Protein AF-A0A938UTN0-F1 (afdb_monomer)

pLDDT: mean 92.41, std 7.69, range [58.94, 98.56]

Solvent-accessible surface area (backbone atoms only — not comparable to full-atom values): 6472 Å² total; per-residue (Å²): 106,73,66,43,59,53,51,67,66,57,84,85,62,52,75,69,53,46,52,49,40,52,53,42,47,41,53,49,55,56,51,49,34,48,54,46,33,55,54,40,42,75,73,73,45,82,64,88,43,62,72,46,17,42,52,49,31,30,77,71,64,56,37,93,56,4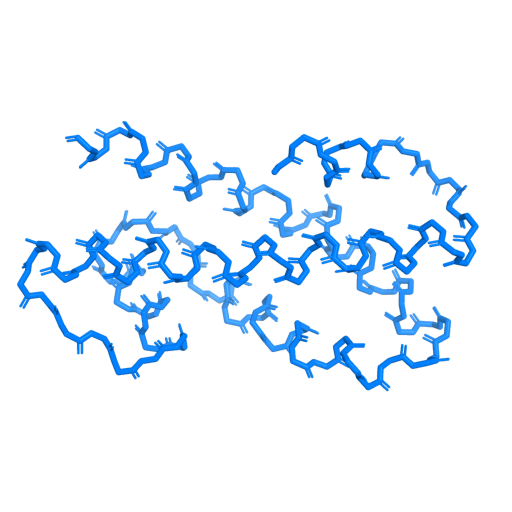9,64,64,52,54,48,51,54,49,51,45,70,45,52,86,73,58,88,47,68,69,60,52,51,53,50,50,51,43,40,66,74,53,46,49,63,52,56,51,47,40,55,52,44,52,68,75,71,110

Structure (mmCIF, N/CA/C/O backbone):
data_AF-A0A938UTN0-F1
#
_entry.id   AF-A0A938UTN0-F1
#
loop_
_atom_site.group_PDB
_atom_site.id
_atom_site.type_symbol
_atom_site.label_atom_id
_atom_site.label_alt_id
_atom_site.label_comp_id
_atom_site.label_asym_id
_atom_site.label_entity_id
_atom_site.label_seq_id
_atom_site.pdbx_PDB_ins_code
_atom_site.Cartn_x
_atom_site.Cartn_y
_atom_site.Cartn_z
_atom_site.occupancy
_atom_site.B_iso_or_equiv
_atom_site.auth_seq_id
_atom_site.auth_comp_id
_atom_site.auth_asym_id
_atom_site.auth_atom_id
_atom_site.pdbx_PDB_model_num
ATOM 1 N N . MET A 1 1 ? -3.412 7.122 -6.118 1.00 82.31 1 MET A N 1
ATOM 2 C CA . MET A 1 1 ? -4.045 6.083 -6.963 1.00 82.31 1 MET A CA 1
ATOM 3 C C . MET A 1 1 ? -4.013 6.443 -8.448 1.00 82.31 1 MET A C 1
ATOM 5 O O . MET A 1 1 ? -3.406 5.687 -9.184 1.00 82.31 1 MET A O 1
ATOM 9 N N . GLN A 1 2 ? -4.489 7.620 -8.885 1.00 84.56 2 GLN A N 1
ATOM 10 C CA . GLN A 1 2 ? -4.552 7.991 -10.319 1.00 84.56 2 GLN A CA 1
ATOM 11 C C . GLN A 1 2 ? -3.258 7.806 -11.144 1.00 84.56 2 GLN A C 1
ATOM 13 O O . GLN A 1 2 ? -3.325 7.386 -12.300 1.00 84.56 2 GLN A O 1
ATOM 18 N N . LEU A 1 3 ? -2.079 8.113 -10.587 1.00 84.88 3 LEU A N 1
ATOM 19 C CA . LEU A 1 3 ? -0.798 7.921 -11.285 1.00 84.88 3 LEU A CA 1
ATOM 20 C C . LEU A 1 3 ? -0.413 6.440 -11.411 1.00 84.88 3 LEU A C 1
ATOM 22 O O . LEU A 1 3 ? 0.032 6.023 -12.476 1.00 84.88 3 LEU A O 1
ATOM 26 N N . LEU A 1 4 ? -0.670 5.640 -10.369 1.00 84.75 4 LEU A N 1
ATOM 27 C CA . LEU A 1 4 ? -0.496 4.185 -10.405 1.00 84.75 4 LEU A CA 1
ATOM 28 C C . LEU A 1 4 ? -1.423 3.567 -11.462 1.00 84.75 4 LEU A C 1
ATOM 30 O O . LEU A 1 4 ? -0.957 2.819 -12.310 1.00 84.75 4 LEU A O 1
ATOM 34 N N . ASP A 1 5 ? -2.697 3.975 -11.485 1.00 85.75 5 ASP A N 1
ATOM 35 C CA . ASP A 1 5 ? -3.684 3.538 -12.487 1.00 85.75 5 ASP A CA 1
ATOM 36 C C . ASP A 1 5 ? -3.290 3.927 -13.918 1.00 85.75 5 ASP A C 1
ATOM 38 O O . ASP A 1 5 ? -3.620 3.260 -14.897 1.00 85.75 5 ASP A O 1
ATOM 42 N N . SER A 1 6 ? -2.613 5.061 -14.077 1.00 85.94 6 SER A N 1
ATOM 43 C CA . SER A 1 6 ? -2.151 5.517 -15.388 1.00 85.94 6 SER A CA 1
ATOM 44 C C . SER A 1 6 ? -0.939 4.717 -15.856 1.00 85.94 6 SER A C 1
ATOM 46 O O . SER A 1 6 ? -0.921 4.271 -17.003 1.00 85.94 6 SER A O 1
ATOM 48 N N . ALA A 1 7 ? 0.015 4.452 -14.964 1.00 83.25 7 ALA A N 1
ATOM 49 C CA . ALA A 1 7 ? 1.180 3.626 -15.257 1.00 83.25 7 ALA A CA 1
ATOM 50 C C . ALA A 1 7 ? 0.798 2.165 -15.577 1.00 83.25 7 ALA A C 1
ATOM 52 O O . ALA A 1 7 ? 1.333 1.583 -16.519 1.00 83.25 7 ALA A O 1
ATOM 53 N N . THR A 1 8 ? -0.194 1.590 -14.884 1.00 86.12 8 THR A N 1
ATOM 54 C CA . THR A 1 8 ? -0.667 0.211 -15.123 1.00 86.12 8 THR A CA 1
ATOM 55 C C . THR A 1 8 ? -1.501 0.028 -16.397 1.00 86.12 8 THR A C 1
ATOM 57 O O . THR A 1 8 ? -1.869 -1.101 -16.724 1.00 86.12 8 THR A O 1
ATOM 60 N N . ARG A 1 9 ? -1.788 1.089 -17.163 1.00 89.06 9 ARG A N 1
ATOM 61 C CA . ARG A 1 9 ? -2.498 0.985 -18.454 1.00 89.06 9 ARG A CA 1
ATOM 62 C C . ARG A 1 9 ? -1.574 0.862 -19.661 1.00 89.06 9 ARG A C 1
ATOM 64 O O . ARG A 1 9 ? -1.980 0.305 -20.676 1.00 89.06 9 ARG A O 1
ATOM 71 N N . LYS A 1 10 ? -0.336 1.348 -19.565 1.00 88.62 10 LYS A N 1
ATOM 72 C CA . LYS A 1 10 ? 0.664 1.204 -20.631 1.00 88.62 10 LYS A CA 1
ATOM 73 C C . LYS A 1 10 ? 1.265 -0.201 -20.570 1.00 88.62 10 LYS A C 1
ATOM 75 O O . LYS A 1 10 ? 1.622 -0.627 -19.479 1.00 88.62 10 LYS A O 1
ATOM 80 N N . GLN A 1 11 ? 1.328 -0.930 -21.686 1.00 80.38 11 GLN A N 1
ATOM 81 C CA . GLN A 1 11 ? 1.820 -2.319 -21.713 1.00 80.38 11 GLN A CA 1
ATOM 82 C C . GLN A 1 11 ? 3.351 -2.389 -21.770 1.00 80.38 11 GLN A C 1
ATOM 84 O O . GLN A 1 11 ? 3.952 -3.074 -20.951 1.00 80.38 11 GLN A O 1
ATOM 89 N N . ASP A 1 12 ? 3.972 -1.606 -22.654 1.00 88.00 12 ASP A N 1
ATOM 90 C CA . ASP A 1 12 ? 5.426 -1.603 -22.840 1.00 88.00 12 ASP A CA 1
ATOM 91 C C . ASP A 1 12 ? 6.060 -0.407 -22.124 1.00 88.00 12 ASP A C 1
ATOM 93 O O . ASP A 1 12 ? 6.208 0.677 -22.695 1.00 88.00 12 ASP A O 1
ATOM 97 N N . LEU A 1 13 ? 6.383 -0.580 -20.840 1.00 89.44 13 LEU A N 1
ATOM 98 C CA . LEU A 1 13 ? 7.088 0.440 -20.063 1.00 89.44 13 LEU A CA 1
ATOM 99 C C . LEU A 1 13 ? 8.579 0.451 -20.409 1.00 89.44 13 LEU A C 1
ATOM 101 O O . LEU A 1 13 ? 9.246 -0.585 -20.359 1.00 89.44 13 LEU A O 1
ATOM 105 N N . THR A 1 14 ? 9.113 1.645 -20.667 1.00 91.75 14 THR A N 1
ATOM 106 C CA . THR A 1 14 ? 10.562 1.881 -20.598 1.00 91.75 14 THR A CA 1
ATOM 107 C C . THR A 1 14 ? 11.080 1.613 -19.181 1.00 91.75 14 THR A C 1
ATOM 109 O O . THR A 1 14 ? 10.309 1.606 -18.220 1.00 91.75 14 THR A O 1
ATOM 112 N N . GLU A 1 15 ? 12.392 1.437 -19.021 1.00 87.19 15 GLU A N 1
ATOM 113 C CA . GLU A 1 15 ? 13.021 1.240 -17.705 1.00 87.19 15 GLU A CA 1
ATOM 114 C C . GLU A 1 15 ? 12.642 2.350 -16.707 1.00 87.19 15 GLU A C 1
ATOM 116 O O . GLU A 1 15 ? 12.219 2.068 -15.585 1.00 87.19 15 GLU A O 1
ATOM 121 N N . LEU A 1 16 ? 12.684 3.614 -17.144 1.00 88.94 16 LEU A N 1
ATOM 122 C CA . LEU A 1 16 ? 12.316 4.763 -16.313 1.00 88.94 16 LEU A CA 1
ATOM 123 C C . LEU A 1 16 ? 10.831 4.748 -15.917 1.00 88.94 16 LEU A C 1
ATOM 125 O O . LEU A 1 16 ? 10.481 5.061 -14.780 1.00 88.94 16 LEU A O 1
ATOM 129 N N . GLU A 1 17 ? 9.942 4.376 -16.836 1.00 91.69 17 GLU A N 1
ATOM 130 C CA . GLU A 1 17 ? 8.508 4.285 -16.543 1.00 91.69 17 GLU A CA 1
ATOM 131 C C . GLU A 1 17 ? 8.189 3.115 -15.609 1.00 91.69 17 GLU A C 1
ATOM 133 O O . GLU A 1 17 ? 7.320 3.239 -14.746 1.00 91.69 17 GLU A O 1
ATOM 138 N N . ARG A 1 18 ? 8.916 2.001 -15.738 1.00 91.25 18 ARG A N 1
ATOM 139 C CA . ARG A 1 18 ? 8.834 0.856 -14.825 1.00 91.25 18 ARG A CA 1
ATOM 140 C C . ARG A 1 18 ? 9.298 1.244 -13.424 1.00 91.25 18 ARG A C 1
ATOM 142 O O . ARG A 1 18 ? 8.601 0.944 -12.458 1.00 91.25 18 ARG A O 1
ATOM 149 N N . ALA A 1 19 ? 10.404 1.979 -13.306 1.00 88.69 19 ALA A N 1
ATOM 150 C CA . ALA A 1 19 ? 10.851 2.538 -12.032 1.00 88.69 19 ALA A CA 1
ATOM 151 C C . ALA A 1 19 ? 9.789 3.474 -11.423 1.00 88.69 19 ALA A C 1
ATOM 153 O O . ALA A 1 19 ? 9.467 3.365 -10.241 1.00 88.69 19 ALA A O 1
ATOM 154 N N . GLY A 1 20 ? 9.165 4.331 -12.240 1.00 91.56 20 GLY A N 1
ATOM 155 C CA . GLY A 1 20 ? 8.046 5.175 -11.813 1.00 91.56 20 GLY A CA 1
ATOM 156 C C . GLY A 1 20 ? 6.836 4.373 -11.315 1.00 91.56 20 GLY A C 1
ATOM 157 O O . GLY A 1 20 ? 6.268 4.700 -10.274 1.00 91.56 20 GLY A O 1
ATOM 158 N N . LEU A 1 21 ? 6.463 3.292 -12.012 1.00 92.81 21 LEU A N 1
ATOM 159 C CA . LEU A 1 21 ? 5.397 2.382 -11.582 1.00 92.81 21 LEU A CA 1
ATOM 160 C C . LEU A 1 21 ? 5.701 1.774 -10.206 1.00 92.81 21 LEU A C 1
ATOM 162 O O . LEU A 1 21 ? 4.833 1.788 -9.330 1.00 92.81 21 LEU A O 1
ATOM 166 N N . VAL A 1 22 ? 6.920 1.260 -10.016 1.00 91.69 22 VAL A N 1
ATOM 167 C CA . VAL A 1 22 ? 7.368 0.676 -8.743 1.00 91.69 22 VAL A CA 1
ATOM 168 C C . VAL A 1 22 ? 7.320 1.723 -7.630 1.00 91.69 22 VAL A C 1
ATOM 170 O O . VAL A 1 22 ? 6.728 1.462 -6.584 1.00 91.69 22 VAL A O 1
ATOM 173 N N . GLN A 1 23 ? 7.811 2.939 -7.880 1.00 91.81 23 GLN A N 1
ATOM 174 C CA . GLN A 1 23 ? 7.753 4.037 -6.913 1.00 91.81 23 GLN A CA 1
ATOM 175 C C . GLN A 1 23 ? 6.311 4.379 -6.504 1.00 91.81 23 GLN A C 1
ATOM 177 O O . GLN A 1 23 ? 6.017 4.587 -5.324 1.00 91.81 23 GLN A O 1
ATOM 182 N N . PHE A 1 24 ? 5.376 4.432 -7.459 1.00 94.50 24 PHE A N 1
ATOM 183 C CA . PHE A 1 24 ? 3.968 4.689 -7.148 1.00 94.50 24 PHE A CA 1
ATOM 184 C C . PHE A 1 24 ? 3.331 3.553 -6.350 1.00 94.50 24 PHE A C 1
ATOM 186 O O . PHE A 1 24 ? 2.505 3.823 -5.475 1.00 94.50 24 PHE A O 1
ATOM 193 N N . PHE A 1 25 ? 3.712 2.306 -6.622 1.00 95.12 25 PHE A N 1
ATOM 194 C CA . PHE A 1 25 ? 3.295 1.158 -5.826 1.00 95.12 25 PHE A CA 1
ATOM 195 C C . PHE A 1 25 ? 3.810 1.259 -4.386 1.00 95.12 25 PHE A C 1
ATOM 197 O O . PHE A 1 25 ? 3.018 1.099 -3.456 1.00 95.12 25 PHE A O 1
ATOM 204 N N . GLU A 1 26 ? 5.088 1.590 -4.185 1.00 94.81 26 GLU A N 1
ATOM 205 C CA . GLU A 1 26 ? 5.666 1.719 -2.844 1.00 94.81 26 GLU A CA 1
ATOM 206 C C . GLU A 1 26 ? 4.925 2.757 -2.000 1.00 94.81 26 GLU A C 1
ATOM 208 O O . GLU A 1 26 ? 4.521 2.475 -0.867 1.00 94.81 26 GLU A O 1
ATOM 213 N N . ILE A 1 27 ? 4.690 3.936 -2.584 1.00 95.19 27 ILE A N 1
ATOM 214 C CA . ILE A 1 27 ? 3.937 5.021 -1.949 1.00 95.19 27 ILE A CA 1
ATOM 215 C C . ILE A 1 27 ? 2.509 4.563 -1.633 1.00 95.19 27 ILE A C 1
ATOM 217 O O . ILE A 1 27 ? 2.000 4.832 -0.547 1.00 95.19 27 ILE A O 1
ATOM 221 N N . ALA A 1 28 ? 1.852 3.859 -2.557 1.00 97.00 28 ALA A N 1
ATOM 222 C CA . ALA A 1 28 ? 0.481 3.402 -2.361 1.00 97.00 28 ALA A CA 1
ATOM 223 C C . ALA A 1 28 ? 0.366 2.381 -1.216 1.00 97.00 28 ALA A C 1
ATOM 225 O O . ALA A 1 28 ? -0.534 2.510 -0.385 1.00 97.00 28 ALA A O 1
ATOM 226 N N . VAL A 1 29 ? 1.286 1.414 -1.117 1.00 97.38 29 VAL A N 1
ATOM 227 C CA . VAL A 1 29 ? 1.323 0.457 0.003 1.00 97.38 29 VAL A CA 1
ATOM 228 C C . VAL A 1 29 ? 1.616 1.175 1.318 1.00 97.38 29 VAL A C 1
ATOM 230 O O . VAL A 1 29 ? 0.947 0.905 2.314 1.00 97.38 29 VAL A O 1
ATOM 233 N N . GLU A 1 30 ? 2.576 2.106 1.326 1.00 97.38 30 GLU A N 1
ATOM 234 C CA . GLU A 1 30 ? 2.942 2.893 2.508 1.00 97.38 30 GLU A CA 1
ATOM 235 C C . GLU A 1 30 ? 1.764 3.705 3.061 1.00 97.38 30 GLU A C 1
ATOM 237 O O . GLU A 1 30 ? 1.492 3.673 4.259 1.00 97.38 30 GLU A O 1
ATOM 242 N N . LEU A 1 31 ? 1.033 4.398 2.189 1.00 97.38 31 LEU A N 1
ATOM 243 C CA . LEU A 1 31 ? -0.149 5.157 2.591 1.00 97.38 31 LEU A CA 1
ATOM 244 C C . LEU A 1 31 ? -1.299 4.247 3.028 1.00 97.38 31 LEU A C 1
ATOM 246 O O . LEU A 1 31 ? -2.013 4.584 3.966 1.00 97.38 31 LEU A O 1
ATOM 250 N N . SER A 1 32 ? -1.464 3.087 2.393 1.00 97.62 32 SER A N 1
ATOM 251 C CA . SER A 1 32 ? -2.567 2.176 2.707 1.00 97.62 32 SER A CA 1
ATOM 252 C C . SER A 1 32 ? -2.459 1.584 4.110 1.00 97.62 32 SER A C 1
ATOM 254 O O . SER A 1 32 ? -3.448 1.578 4.838 1.00 97.62 32 SER A O 1
ATOM 256 N N . TRP A 1 33 ? -1.275 1.115 4.530 1.00 98.06 33 TRP A N 1
ATOM 257 C CA . TRP A 1 33 ? -1.140 0.568 5.887 1.00 98.06 33 TRP A CA 1
ATOM 258 C C . TRP A 1 33 ? -1.219 1.663 6.958 1.00 98.06 33 TRP A C 1
ATOM 260 O O . TRP A 1 33 ? -1.698 1.381 8.052 1.00 98.06 33 TR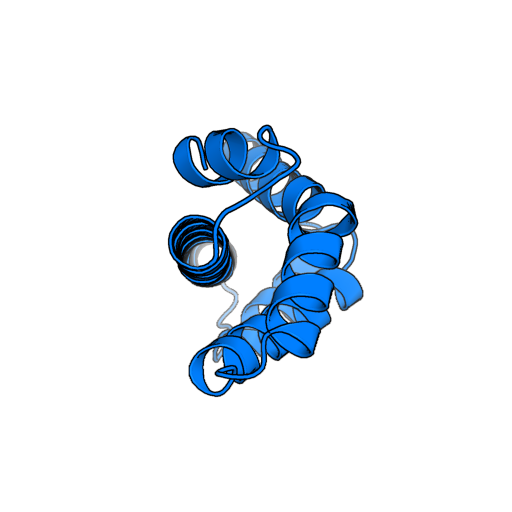P A O 1
ATOM 270 N N . LYS A 1 34 ? -0.793 2.898 6.649 1.00 98.38 34 LYS A N 1
ATOM 271 C CA . LYS A 1 34 ? -0.950 4.059 7.539 1.00 98.38 34 LYS A CA 1
ATOM 272 C C . LYS A 1 34 ? -2.414 4.443 7.713 1.00 98.38 34 LYS A C 1
ATOM 274 O O . LYS A 1 34 ? -2.873 4.530 8.839 1.00 98.38 34 LYS A O 1
ATOM 279 N N . ALA A 1 35 ? -3.166 4.548 6.621 1.00 97.81 35 ALA A N 1
ATOM 280 C CA . ALA A 1 35 ? -4.598 4.822 6.693 1.00 97.81 35 ALA 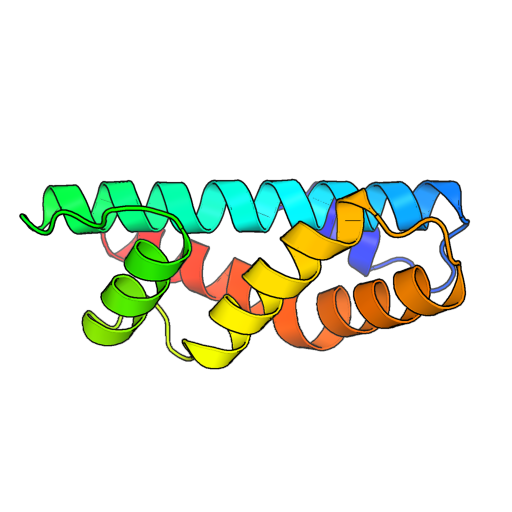A CA 1
ATOM 281 C C . ALA A 1 35 ? -5.358 3.704 7.429 1.00 97.81 35 ALA A C 1
ATOM 283 O O . ALA A 1 35 ? -6.228 3.974 8.251 1.00 97.81 35 ALA A O 1
ATOM 284 N N . ALA A 1 36 ? -4.990 2.438 7.190 1.00 98.00 36 ALA A N 1
ATOM 285 C CA . ALA A 1 36 ? -5.534 1.315 7.949 1.00 98.00 36 ALA A CA 1
ATOM 286 C C . AL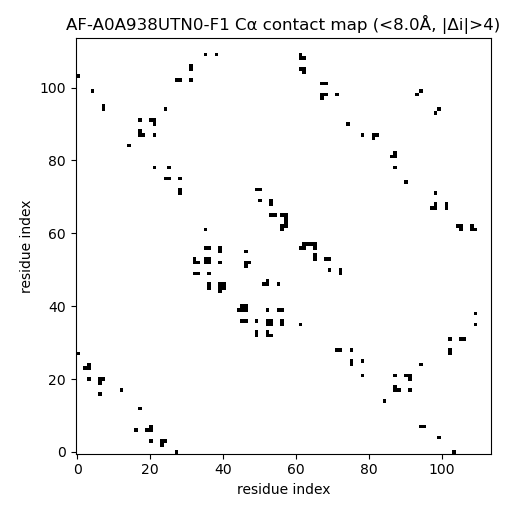A A 1 36 ? -5.198 1.421 9.441 1.00 98.00 36 ALA A C 1
ATOM 288 O O . ALA A 1 36 ? -6.054 1.154 10.278 1.00 98.00 36 ALA A O 1
ATOM 289 N N . LYS A 1 37 ? -3.967 1.818 9.779 1.00 98.44 37 LYS A N 1
ATOM 290 C CA . LYS A 1 37 ? -3.550 2.069 11.157 1.00 98.44 37 LYS A CA 1
ATOM 291 C C . LYS A 1 37 ? -4.390 3.169 11.805 1.00 98.44 37 LYS A C 1
ATOM 293 O O . LYS A 1 37 ? -4.936 2.913 12.870 1.00 98.44 37 LYS A O 1
ATOM 298 N N . ASP A 1 38 ? -4.538 4.320 11.158 1.00 97.94 38 ASP A N 1
ATOM 299 C CA . ASP A 1 38 ? -5.323 5.442 11.682 1.00 97.94 38 ASP A CA 1
ATOM 300 C C . ASP A 1 38 ? -6.780 5.016 11.943 1.00 97.94 38 ASP A C 1
ATOM 302 O O . ASP A 1 38 ? -7.340 5.286 13.006 1.00 97.94 38 ASP A O 1
ATOM 306 N N . TRP A 1 39 ? -7.374 4.259 11.013 1.00 97.69 39 TRP A N 1
ATOM 307 C CA . TRP A 1 39 ? -8.712 3.692 11.190 1.00 97.69 39 TRP A CA 1
ATOM 308 C C . TRP A 1 39 ? -8.778 2.699 12.361 1.00 97.69 39 TRP A C 1
ATOM 310 O O . TRP A 1 39 ? -9.689 2.774 13.179 1.00 97.69 39 TRP A O 1
ATOM 320 N N . LEU A 1 40 ? -7.811 1.784 12.489 1.00 97.94 40 LEU A N 1
ATOM 321 C CA . LEU A 1 40 ? -7.748 0.831 13.606 1.00 97.94 40 LEU A CA 1
ATOM 322 C C . LEU A 1 40 ? -7.592 1.548 14.957 1.00 97.94 40 LEU A C 1
ATOM 324 O O . LEU A 1 40 ? -8.220 1.147 15.938 1.00 97.94 40 LEU A O 1
ATOM 328 N N . GLU A 1 41 ? -6.784 2.608 15.009 1.00 97.94 41 GLU A N 1
ATOM 329 C CA . GLU A 1 41 ? -6.594 3.436 16.204 1.00 97.94 41 GLU A CA 1
ATOM 330 C C . GLU A 1 41 ? -7.879 4.155 16.615 1.00 97.94 41 GLU A C 1
ATOM 332 O O . GLU A 1 41 ? -8.213 4.166 17.802 1.00 97.94 41 GLU A O 1
ATOM 337 N N . ALA A 1 42 ? -8.662 4.650 15.651 1.00 96.75 42 ALA A N 1
ATOM 338 C CA . ALA A 1 42 ? -9.987 5.211 15.916 1.00 96.75 42 ALA A CA 1
ATOM 339 C C . ALA A 1 42 ? -10.962 4.182 16.526 1.00 96.75 42 ALA A C 1
ATOM 341 O O . ALA A 1 42 ? -11.835 4.552 17.309 1.00 96.75 42 ALA A O 1
ATOM 342 N N . GLN A 1 43 ? -10.772 2.889 16.238 1.00 95.69 43 GLN A N 1
ATOM 343 C CA . GLN A 1 43 ? -11.541 1.785 16.828 1.00 95.69 43 GLN A CA 1
ATOM 344 C C . GLN A 1 43 ? -10.985 1.295 18.179 1.00 95.69 43 GLN A C 1
ATOM 346 O O . GLN A 1 43 ? -11.448 0.286 18.713 1.00 95.69 43 GLN A O 1
ATOM 351 N N . GLY A 1 44 ? -9.982 1.977 18.742 1.00 97.38 44 GLY A N 1
ATOM 352 C CA . GLY A 1 44 ? -9.368 1.628 20.026 1.00 97.38 44 GLY A CA 1
ATOM 353 C C . GLY A 1 44 ? -8.318 0.514 19.954 1.00 97.38 44 GLY A C 1
ATOM 354 O O . GLY A 1 44 ? -7.870 0.031 20.995 1.00 97.38 44 GLY A O 1
ATOM 355 N N . LEU A 1 45 ? -7.904 0.100 18.753 1.00 97.94 45 LEU A N 1
ATOM 356 C CA . LEU A 1 45 ? -6.781 -0.822 18.556 1.00 97.94 45 LEU A CA 1
ATOM 357 C C . LEU A 1 45 ? -5.461 -0.041 18.500 1.00 97.94 45 LEU A C 1
ATOM 359 O O . LEU A 1 45 ? -5.459 1.168 18.317 1.00 97.94 45 LEU A O 1
ATOM 363 N N . GLN A 1 46 ? -4.321 -0.704 18.694 1.00 96.75 46 GLN A N 1
ATOM 364 C CA . GLN A 1 46 ? -3.008 -0.038 18.756 1.00 96.75 46 GLN A CA 1
ATOM 365 C C . GLN A 1 46 ? -1.951 -0.836 17.976 1.00 96.75 46 GLN A C 1
ATOM 367 O O . GLN A 1 46 ? -1.092 -1.485 18.580 1.00 96.75 46 GLN A O 1
ATOM 372 N N . PRO A 1 47 ? -2.016 -0.851 16.632 1.00 97.62 47 PRO A N 1
ATOM 373 C CA . PRO A 1 47 ? -1.065 -1.600 15.824 1.00 97.62 47 PRO A CA 1
ATOM 374 C C . PRO A 1 47 ? 0.351 -1.003 15.902 1.00 97.62 47 PRO A C 1
ATOM 376 O O . PRO A 1 47 ? 0.587 0.190 15.663 1.00 97.62 47 PRO A O 1
ATOM 379 N N . ALA A 1 48 ? 1.333 -1.864 16.168 1.00 96.12 48 ALA A N 1
ATOM 380 C CA . ALA A 1 48 ? 2.716 -1.453 16.427 1.00 96.12 48 ALA A CA 1
ATOM 381 C C . ALA A 1 48 ? 3.483 -0.996 15.169 1.00 96.12 48 ALA A C 1
ATOM 383 O O . ALA A 1 48 ? 4.502 -0.315 15.267 1.00 96.12 48 ALA A O 1
ATOM 384 N N . GLY A 1 49 ? 3.021 -1.362 13.970 1.00 96.44 49 GLY A N 1
ATOM 385 C CA . GLY A 1 49 ? 3.702 -1.035 12.716 1.00 96.44 49 GLY A CA 1
ATOM 386 C C . GLY A 1 49 ? 3.020 -1.625 11.478 1.00 96.44 49 GLY A C 1
ATOM 387 O O . GLY A 1 49 ? 1.920 -2.164 11.595 1.00 96.44 49 GLY A O 1
ATOM 388 N N . PRO A 1 50 ? 3.659 -1.586 10.293 1.00 97.94 50 PRO A N 1
ATOM 389 C CA . PRO A 1 50 ? 3.011 -1.907 9.015 1.00 97.94 50 PRO A CA 1
ATOM 390 C C . PRO A 1 50 ? 2.419 -3.317 8.960 1.00 97.94 50 PRO A C 1
ATOM 392 O O . PRO A 1 50 ? 1.250 -3.509 8.637 1.00 97.94 50 PRO A O 1
ATOM 395 N N . ARG A 1 51 ? 3.221 -4.320 9.337 1.00 98.12 51 ARG A N 1
ATOM 396 C CA . ARG A 1 51 ? 2.797 -5.726 9.346 1.00 98.12 51 ARG A CA 1
ATOM 397 C C . ARG A 1 51 ? 1.646 -5.963 10.321 1.00 98.12 51 ARG A C 1
ATOM 399 O O . ARG A 1 51 ? 0.745 -6.734 10.013 1.00 98.12 51 ARG A O 1
ATOM 406 N N . ASP A 1 52 ? 1.709 -5.339 11.490 1.00 98.31 52 ASP A N 1
ATOM 407 C CA . ASP A 1 52 ? 0.699 -5.498 12.533 1.00 98.31 52 ASP A CA 1
ATOM 408 C C . ASP A 1 52 ? -0.617 -4.813 12.141 1.00 98.31 52 ASP A C 1
ATOM 410 O O . ASP A 1 52 ? -1.681 -5.418 12.222 1.00 98.31 52 ASP A O 1
ATOM 414 N N . SER A 1 53 ? -0.519 -3.614 11.557 1.00 98.56 53 SER A N 1
ATOM 415 C CA . SER A 1 53 ? -1.653 -2.865 11.000 1.00 98.56 53 SER A CA 1
ATOM 416 C C . SER A 1 53 ? -2.397 -3.692 9.954 1.00 98.56 53 SER A C 1
ATOM 418 O O . SER A 1 53 ? -3.611 -3.821 10.023 1.00 98.56 53 SER A O 1
ATOM 420 N N . LEU A 1 54 ? -1.681 -4.335 9.026 1.00 98.44 54 LEU A N 1
ATOM 421 C CA . LEU A 1 54 ? -2.307 -5.175 7.998 1.00 98.44 54 LEU A CA 1
ATOM 422 C C . LEU A 1 54 ? -2.928 -6.457 8.576 1.00 98.44 54 LEU A C 1
ATOM 424 O O . LEU A 1 54 ? -4.005 -6.865 8.147 1.00 98.44 54 LEU A O 1
ATOM 428 N N . LYS A 1 55 ? -2.305 -7.083 9.584 1.00 98.38 55 LYS A N 1
ATOM 429 C CA . LYS A 1 55 ? -2.895 -8.247 10.270 1.00 98.38 55 LYS A CA 1
ATOM 430 C C . LYS A 1 55 ? -4.192 -7.885 10.993 1.00 98.38 55 LYS A C 1
ATOM 432 O O . LYS A 1 55 ? -5.173 -8.616 10.882 1.00 98.38 55 LYS A O 1
ATOM 437 N N . MET A 1 56 ? -4.204 -6.762 11.708 1.00 98.44 56 MET A N 1
ATOM 438 C CA . MET A 1 56 ? -5.394 -6.273 12.404 1.00 98.44 56 MET A CA 1
ATOM 439 C C . MET A 1 56 ? -6.468 -5.780 11.425 1.00 98.44 56 MET A C 1
ATOM 441 O O . MET A 1 56 ? -7.650 -6.037 11.640 1.00 98.44 56 MET A O 1
ATOM 445 N N . ALA A 1 57 ? -6.082 -5.151 10.312 1.00 98.12 57 ALA A N 1
ATOM 446 C CA . ALA A 1 57 ? -6.999 -4.773 9.236 1.00 98.12 57 ALA A CA 1
ATOM 447 C C . ALA A 1 57 ? -7.703 -6.002 8.639 1.00 98.12 57 ALA A C 1
ATOM 449 O O . ALA A 1 57 ? -8.902 -5.968 8.380 1.00 98.12 57 ALA A O 1
ATOM 450 N N . TYR A 1 58 ? -6.985 -7.114 8.470 1.00 98.38 58 TYR A N 1
ATOM 451 C CA . TYR A 1 58 ? -7.596 -8.373 8.048 1.00 98.38 58 TYR A CA 1
ATOM 452 C C . TYR A 1 58 ? -8.541 -8.932 9.120 1.00 98.38 58 TYR A C 1
ATOM 454 O O . TYR A 1 58 ? -9.689 -9.253 8.826 1.00 98.38 58 TYR A O 1
ATOM 462 N N . ALA A 1 59 ? -8.105 -8.981 10.382 1.00 97.88 59 ALA A N 1
ATOM 463 C CA . ALA A 1 59 ? -8.920 -9.497 11.486 1.00 97.88 59 ALA A CA 1
ATOM 464 C C . ALA A 1 59 ? -10.206 -8.684 11.744 1.00 97.88 59 ALA A C 1
ATOM 466 O O . ALA A 1 59 ? -11.205 -9.238 12.193 1.00 97.88 59 ALA A O 1
ATOM 467 N N . SER A 1 60 ? -10.189 -7.383 11.448 1.00 96.44 60 SER A N 1
ATOM 468 C CA . SER A 1 60 ? -11.344 -6.475 11.551 1.00 96.44 60 SER A CA 1
ATOM 469 C C . SER A 1 60 ? -12.226 -6.452 10.296 1.00 96.44 60 SER A C 1
ATOM 471 O O . SER A 1 60 ? -13.238 -5.749 10.262 1.00 96.44 60 SER A O 1
ATOM 473 N N . GLY A 1 61 ? -11.854 -7.204 9.255 1.00 96.25 61 GLY A N 1
ATOM 474 C CA . GLY A 1 61 ? -12.572 -7.244 7.984 1.00 96.25 61 GLY A CA 1
ATOM 475 C C . GLY A 1 61 ? -12.470 -5.954 7.166 1.00 96.25 61 GLY A C 1
ATOM 476 O O . GLY A 1 61 ? -13.323 -5.729 6.312 1.00 96.25 61 GLY A O 1
ATOM 477 N N . LEU A 1 62 ? -11.476 -5.094 7.428 1.00 97.00 62 LEU A N 1
ATOM 478 C CA . LEU A 1 62 ? -11.174 -3.924 6.594 1.00 97.00 62 LEU A CA 1
ATOM 479 C C . LEU A 1 62 ? -10.543 -4.339 5.254 1.00 97.00 62 LEU A C 1
ATOM 481 O O . LEU A 1 62 ? -10.743 -3.682 4.238 1.00 97.00 62 LEU A O 1
ATOM 485 N N . ILE A 1 63 ? -9.775 -5.431 5.246 1.00 97.44 63 ILE A N 1
ATOM 486 C CA . ILE A 1 63 ? -9.218 -6.029 4.027 1.00 97.44 63 ILE A CA 1
ATOM 487 C C . ILE A 1 63 ? -9.616 -7.500 3.929 1.00 97.44 63 ILE A C 1
ATOM 489 O O . ILE A 1 63 ? -9.666 -8.205 4.934 1.00 97.44 63 ILE A O 1
ATOM 493 N N . ALA A 1 64 ? -9.864 -7.971 2.706 1.00 94.81 64 ALA A N 1
ATOM 494 C CA . ALA A 1 64 ? -10.348 -9.330 2.463 1.00 94.81 64 ALA A CA 1
ATOM 495 C C . ALA A 1 64 ? -9.237 -10.392 2.432 1.00 94.81 64 ALA A C 1
ATOM 497 O O . ALA A 1 64 ? -9.477 -11.532 2.813 1.00 94.81 64 ALA A O 1
ATOM 498 N N . ASP A 1 65 ? -8.028 -10.036 1.987 1.00 95.50 65 ASP A N 1
ATOM 499 C CA . ASP A 1 65 ? -6.911 -10.978 1.863 1.00 95.50 65 ASP A CA 1
ATOM 500 C C . ASP A 1 65 ? -5.640 -10.417 2.511 1.00 95.50 65 ASP A C 1
ATOM 502 O O . ASP A 1 65 ? -4.898 -9.626 1.923 1.00 95.50 65 ASP A O 1
ATOM 506 N N . GLY A 1 66 ? -5.374 -10.845 3.746 1.00 96.75 66 GLY A N 1
ATOM 507 C CA . GLY A 1 66 ? -4.162 -10.464 4.466 1.00 96.75 66 GLY A CA 1
ATOM 508 C C . GLY A 1 66 ? -2.866 -10.988 3.831 1.00 96.75 66 GLY A C 1
ATOM 509 O O . GLY A 1 66 ? -1.828 -10.345 3.984 1.00 96.75 66 GLY A O 1
ATOM 510 N N . HIS A 1 67 ? -2.890 -12.109 3.100 1.00 97.50 67 HIS A N 1
ATOM 511 C CA . HIS A 1 67 ? -1.684 -12.670 2.478 1.00 97.50 67 HIS A CA 1
ATOM 512 C C . HIS A 1 67 ? -1.202 -11.792 1.328 1.00 97.50 67 HIS A C 1
ATOM 514 O O . HIS A 1 67 ? -0.011 -11.486 1.264 1.00 97.50 67 HIS A O 1
ATOM 520 N N . VAL A 1 68 ? -2.123 -11.321 0.480 1.00 97.94 68 VAL A N 1
ATOM 521 C CA . VAL A 1 68 ? -1.805 -10.369 -0.598 1.00 97.94 68 VAL A CA 1
ATOM 522 C C . VAL A 1 68 ? -1.127 -9.122 -0.035 1.00 97.94 68 VAL A C 1
ATOM 524 O O . VAL A 1 68 ? -0.108 -8.678 -0.559 1.00 97.94 68 VAL A O 1
ATOM 527 N N . TRP A 1 69 ? -1.640 -8.589 1.074 1.00 98.31 69 TRP A N 1
ATOM 528 C CA . TRP A 1 69 ? -1.079 -7.404 1.719 1.00 98.31 69 TRP A CA 1
ATOM 529 C C . TRP A 1 69 ? 0.280 -7.645 2.377 1.00 98.31 69 TRP A C 1
ATOM 531 O O . TRP A 1 69 ? 1.172 -6.802 2.275 1.00 98.31 69 TRP A O 1
ATOM 541 N N . LEU A 1 70 ? 0.476 -8.795 3.026 1.00 98.00 70 LEU A N 1
ATOM 542 C CA . LEU A 1 70 ? 1.780 -9.162 3.582 1.00 98.00 70 LEU A CA 1
ATOM 543 C C . LEU A 1 70 ? 2.828 -9.377 2.483 1.00 98.00 70 LEU A C 1
ATOM 545 O O . LEU A 1 70 ? 3.983 -8.992 2.678 1.00 98.00 70 LEU A O 1
A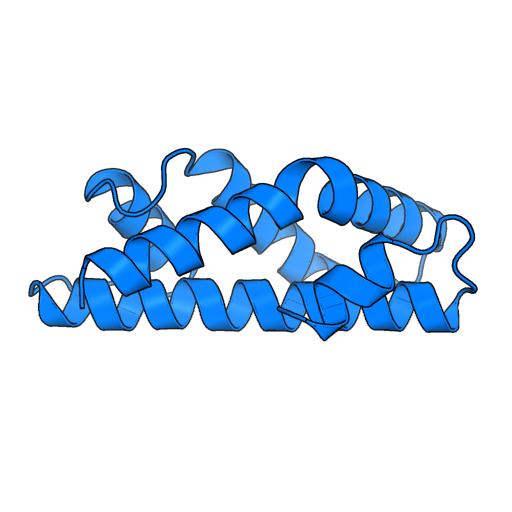TOM 549 N N . GLN A 1 71 ? 2.427 -9.928 1.335 1.00 97.81 71 GLN A N 1
ATOM 550 C CA . GLN A 1 71 ? 3.301 -10.066 0.174 1.00 97.81 71 GLN A CA 1
ATOM 551 C C . GLN A 1 71 ? 3.611 -8.703 -0.460 1.00 97.81 71 GLN A C 1
ATOM 553 O O . GLN A 1 71 ? 4.775 -8.412 -0.711 1.00 97.81 71 GLN A O 1
ATOM 558 N N . ALA A 1 72 ? 2.617 -7.826 -0.633 1.00 97.38 72 ALA A N 1
ATOM 559 C CA . ALA A 1 72 ? 2.834 -6.466 -1.130 1.00 97.38 72 ALA A CA 1
ATOM 560 C C . ALA A 1 72 ? 3.785 -5.669 -0.218 1.00 97.38 72 ALA A C 1
ATOM 562 O O . ALA A 1 72 ? 4.669 -4.960 -0.698 1.00 97.38 72 ALA A O 1
ATOM 563 N N . LEU A 1 73 ? 3.655 -5.825 1.105 1.00 97.25 73 LEU A N 1
ATOM 564 C CA . LEU A 1 73 ? 4.565 -5.219 2.077 1.00 97.25 73 LEU A CA 1
ATOM 565 C C . LEU A 1 73 ? 5.996 -5.758 1.943 1.00 97.25 73 LEU A C 1
ATOM 567 O O . LEU A 1 73 ? 6.955 -4.995 2.062 1.00 97.25 73 LEU A O 1
ATOM 571 N N . HIS A 1 74 ? 6.146 -7.066 1.722 1.00 95.62 74 HIS A N 1
ATOM 572 C CA . HIS A 1 74 ? 7.448 -7.685 1.485 1.00 95.62 74 HIS A CA 1
ATOM 573 C C . HIS A 1 74 ? 8.082 -7.167 0.190 1.00 95.62 74 HIS A C 1
ATOM 575 O O . HIS A 1 74 ? 9.209 -6.682 0.224 1.00 95.62 74 HIS A O 1
ATOM 581 N N . ASP A 1 75 ? 7.337 -7.187 -0.913 1.00 94.94 75 ASP A N 1
ATOM 582 C CA . ASP A 1 75 ? 7.790 -6.722 -2.224 1.00 94.94 75 ASP A CA 1
ATOM 583 C C . ASP A 1 75 ? 8.204 -5.249 -2.201 1.00 94.94 75 ASP A C 1
ATOM 585 O O . ASP A 1 75 ? 9.253 -4.899 -2.733 1.00 94.94 75 ASP A O 1
ATOM 589 N N . ARG A 1 76 ? 7.439 -4.394 -1.512 1.00 93.25 76 ARG A N 1
ATOM 590 C CA . ARG A 1 76 ? 7.810 -2.993 -1.274 1.00 93.25 76 ARG A CA 1
ATOM 591 C C . ARG A 1 76 ? 9.157 -2.869 -0.560 1.00 93.25 76 ARG A C 1
ATOM 593 O O . ARG A 1 76 ? 9.971 -2.041 -0.937 1.00 93.25 76 ARG A O 1
ATOM 600 N N . ASN A 1 77 ? 9.407 -3.671 0.477 1.00 90.25 77 ASN A N 1
ATOM 601 C CA . ASN A 1 77 ? 10.690 -3.621 1.190 1.00 90.25 77 ASN A CA 1
ATOM 602 C C . ASN A 1 77 ? 11.863 -4.093 0.320 1.00 90.25 77 ASN A C 1
ATOM 604 O O . ASN A 1 77 ? 13.006 -3.760 0.616 1.00 90.25 77 ASN A O 1
ATOM 608 N N . MET A 1 78 ? 11.597 -4.897 -0.711 1.00 88.56 78 MET A N 1
ATOM 609 C CA . MET A 1 78 ? 12.621 -5.396 -1.630 1.00 88.56 78 MET A CA 1
ATOM 610 C C . MET A 1 78 ? 12.829 -4.494 -2.842 1.00 88.56 78 MET A C 1
ATOM 612 O O . MET A 1 78 ? 13.935 -4.457 -3.381 1.00 88.56 78 MET A O 1
ATOM 616 N N . ALA A 1 79 ? 11.821 -3.713 -3.222 1.00 85.00 79 ALA A N 1
ATOM 617 C CA . ALA A 1 79 ? 11.890 -2.771 -4.331 1.00 85.00 79 ALA A CA 1
ATOM 618 C C . ALA A 1 79 ? 13.041 -1.752 -4.178 1.00 85.00 79 ALA A C 1
ATOM 620 O O . ALA A 1 79 ? 13.763 -1.515 -5.144 1.00 85.00 79 ALA A O 1
ATOM 621 N N . THR A 1 80 ? 13.357 -1.306 -2.955 1.00 72.00 80 THR A N 1
ATOM 622 C CA . THR A 1 80 ? 14.511 -0.423 -2.666 1.00 72.00 80 THR A CA 1
ATOM 623 C C . THR A 1 80 ? 15.882 -1.044 -2.958 1.00 72.00 80 THR A C 1
ATOM 625 O O . THR A 1 80 ? 16.886 -0.336 -3.023 1.00 72.00 80 THR A O 1
ATOM 628 N N . HIS A 1 81 ? 15.947 -2.367 -3.104 1.00 71.25 81 HIS A N 1
ATOM 629 C CA . HIS A 1 81 ? 17.164 -3.122 -3.411 1.00 71.25 81 HIS A CA 1
ATOM 630 C C . HIS A 1 81 ? 17.168 -3.676 -4.842 1.00 71.25 81 HIS A C 1
ATOM 632 O O . HIS A 1 81 ? 18.105 -4.374 -5.232 1.00 71.25 81 HIS A O 1
ATOM 638 N N . THR A 1 82 ? 16.131 -3.380 -5.627 1.00 62.44 82 THR A N 1
ATOM 639 C CA . THR A 1 82 ? 15.908 -4.001 -6.929 1.00 62.44 82 THR A CA 1
ATOM 640 C C . THR A 1 82 ? 16.485 -3.134 -8.050 1.00 62.44 82 THR A C 1
ATOM 642 O O . THR A 1 82 ? 15.793 -2.294 -8.612 1.00 62.44 82 THR A O 1
ATOM 645 N N . TYR A 1 83 ? 17.758 -3.359 -8.387 1.00 58.94 83 TYR A N 1
ATOM 646 C CA . TYR A 1 83 ? 18.397 -2.831 -9.609 1.00 58.94 83 TYR A CA 1
ATOM 647 C C . TYR A 1 83 ? 18.464 -3.872 -10.745 1.00 58.94 83 TYR A C 1
ATOM 649 O O . TYR A 1 83 ? 19.089 -3.633 -11.772 1.00 58.94 83 TYR A O 1
ATOM 657 N N . ASP A 1 84 ? 17.841 -5.039 -10.561 1.00 74.12 84 ASP A N 1
ATOM 658 C CA . ASP A 1 84 ? 17.736 -6.091 -11.576 1.00 74.12 84 ASP A CA 1
ATOM 659 C C . ASP A 1 84 ? 16.418 -5.957 -12.362 1.00 74.12 84 ASP A C 1
ATOM 661 O O . ASP A 1 84 ? 15.324 -5.972 -11.787 1.00 74.12 84 ASP A O 1
ATOM 665 N N . GLU A 1 85 ? 16.535 -5.858 -13.687 1.00 75.50 85 GLU A N 1
ATOM 666 C CA . GLU A 1 85 ? 15.426 -5.731 -14.637 1.00 75.50 85 GLU A CA 1
ATOM 667 C C . GLU A 1 85 ? 14.421 -6.892 -14.533 1.00 75.50 85 GLU A C 1
ATOM 669 O O . GLU A 1 85 ? 13.207 -6.672 -14.604 1.00 75.50 85 GLU A O 1
ATOM 674 N N . ALA A 1 86 ? 14.895 -8.122 -14.290 1.00 83.12 86 ALA A N 1
ATOM 675 C CA . ALA A 1 86 ? 14.029 -9.293 -14.175 1.00 83.12 86 ALA A CA 1
ATOM 676 C C . ALA A 1 86 ? 13.124 -9.200 -12.938 1.00 83.12 86 ALA A C 1
ATOM 678 O O . ALA A 1 86 ? 11.917 -9.456 -13.014 1.00 83.12 86 ALA A O 1
ATOM 679 N N . SER A 1 87 ? 13.681 -8.776 -11.806 1.00 84.75 87 SER A N 1
ATOM 680 C CA . SER A 1 87 ? 12.932 -8.541 -10.571 1.00 84.75 87 SER A CA 1
ATOM 681 C C . SER A 1 87 ? 11.931 -7.388 -10.712 1.00 84.75 87 SER A C 1
ATOM 683 O O . SER A 1 87 ? 10.781 -7.520 -10.281 1.00 84.75 87 SER A O 1
ATOM 685 N N . ALA A 1 88 ? 12.309 -6.294 -11.382 1.00 84.75 88 ALA A N 1
ATOM 686 C CA . ALA A 1 88 ? 11.403 -5.178 -11.653 1.00 84.75 88 ALA A CA 1
ATOM 687 C C . ALA A 1 88 ? 10.226 -5.592 -12.557 1.00 84.75 88 ALA A C 1
ATOM 689 O O . ALA A 1 88 ? 9.090 -5.174 -12.330 1.00 84.75 88 ALA A O 1
ATOM 690 N N . ALA A 1 89 ? 10.464 -6.452 -13.552 1.00 88.00 89 ALA A N 1
ATOM 691 C CA . ALA A 1 89 ? 9.412 -6.999 -14.408 1.00 88.00 89 ALA A CA 1
ATOM 692 C C . ALA A 1 89 ? 8.438 -7.921 -13.673 1.00 88.00 89 ALA A C 1
ATOM 694 O O . ALA A 1 89 ? 7.224 -7.826 -13.867 1.00 88.00 89 ALA A O 1
ATOM 695 N N . GLN A 1 90 ? 8.944 -8.773 -12.783 1.00 91.19 90 GLN A N 1
ATOM 696 C CA . GLN A 1 90 ? 8.082 -9.603 -11.945 1.00 91.19 90 GLN A CA 1
ATOM 697 C C . GLN A 1 90 ? 7.237 -8.761 -10.985 1.00 91.19 90 GLN A C 1
ATOM 699 O O . GLN A 1 90 ? 6.048 -9.035 -10.811 1.00 91.19 90 GLN A O 1
ATOM 704 N N . LEU A 1 91 ? 7.829 -7.729 -10.378 1.00 92.94 91 LEU A N 1
ATOM 705 C CA . LEU A 1 91 ? 7.100 -6.821 -9.500 1.00 92.94 91 LEU A CA 1
ATOM 706 C C . LEU A 1 91 ? 6.021 -6.054 -10.270 1.00 92.94 91 LEU A C 1
ATOM 708 O O . LEU A 1 91 ? 4.877 -6.015 -9.826 1.00 92.94 91 LEU A O 1
ATOM 712 N N . GLU A 1 92 ? 6.340 -5.519 -11.448 1.00 93.19 92 GLU A N 1
ATOM 713 C CA . GLU A 1 92 ? 5.355 -4.897 -12.336 1.00 93.19 92 GLU A CA 1
ATOM 714 C C . GLU A 1 92 ? 4.167 -5.830 -12.618 1.00 93.19 92 GLU A C 1
ATOM 716 O O . GLU A 1 92 ? 3.011 -5.413 -12.500 1.00 93.19 92 GLU A O 1
ATOM 721 N N . MET A 1 93 ? 4.432 -7.095 -12.959 1.00 93.75 93 MET A N 1
ATOM 722 C CA . MET A 1 93 ? 3.375 -8.072 -13.218 1.00 93.75 93 MET A CA 1
ATOM 723 C C . MET A 1 93 ? 2.469 -8.243 -11.992 1.00 93.75 93 MET A C 1
ATOM 725 O O . MET A 1 93 ? 1.244 -8.197 -12.129 1.00 93.75 93 MET A O 1
ATOM 729 N N . ARG A 1 94 ? 3.041 -8.384 -10.789 1.00 96.19 94 ARG A N 1
ATOM 730 C CA . ARG A 1 94 ? 2.272 -8.509 -9.537 1.00 96.19 94 ARG A CA 1
ATOM 731 C C . ARG A 1 94 ? 1.494 -7.241 -9.194 1.00 96.19 94 ARG A C 1
ATOM 733 O O . ARG A 1 94 ? 0.346 -7.335 -8.758 1.00 96.19 94 ARG A O 1
ATOM 740 N N . ILE A 1 95 ? 2.064 -6.063 -9.458 1.00 95.56 95 ILE A N 1
ATOM 741 C CA . ILE A 1 95 ? 1.370 -4.779 -9.300 1.00 95.56 95 ILE A CA 1
ATOM 742 C C . ILE A 1 95 ? 0.098 -4.775 -10.148 1.00 95.56 95 ILE A C 1
ATOM 744 O O . ILE A 1 95 ? -0.979 -4.496 -9.626 1.00 95.56 95 ILE A O 1
ATOM 748 N N . ARG A 1 96 ? 0.206 -5.132 -11.432 1.00 95.12 96 ARG A N 1
ATOM 749 C CA . ARG A 1 96 ? -0.919 -5.107 -12.380 1.00 95.12 96 ARG A CA 1
ATOM 750 C C . ARG A 1 96 ? -1.987 -6.157 -12.087 1.00 95.12 96 ARG A C 1
ATOM 752 O O . ARG A 1 96 ? -3.165 -5.878 -12.275 1.00 95.12 96 ARG A O 1
ATOM 759 N N . THR A 1 97 ? -1.579 -7.354 -11.677 1.00 94.94 97 THR A N 1
ATOM 760 C CA . THR A 1 97 ? -2.477 -8.519 -11.589 1.00 94.94 97 THR A CA 1
ATOM 761 C C . THR A 1 97 ? -3.082 -8.731 -10.206 1.00 94.94 97 THR A C 1
ATOM 763 O O . THR A 1 97 ? -4.193 -9.247 -10.119 1.00 94.94 97 THR A O 1
ATOM 766 N N . THR A 1 98 ? -2.391 -8.310 -9.142 1.00 95.81 98 THR A N 1
ATOM 767 C CA . THR A 1 98 ? -2.777 -8.643 -7.763 1.00 95.81 98 THR A CA 1
ATOM 768 C C . THR A 1 98 ? -2.873 -7.412 -6.868 1.00 95.81 98 THR A C 1
ATOM 770 O O . THR A 1 98 ? -3.856 -7.240 -6.147 1.00 95.81 98 THR A O 1
ATOM 773 N N . TYR A 1 99 ? -1.863 -6.537 -6.873 1.00 97.00 99 TYR A N 1
ATOM 774 C CA . TYR A 1 99 ? -1.807 -5.461 -5.877 1.00 97.00 99 TYR A CA 1
ATOM 775 C C . TYR A 1 99 ? -2.717 -4.287 -6.212 1.00 97.00 99 TYR A C 1
ATOM 777 O O . TYR A 1 99 ? -3.258 -3.673 -5.296 1.00 97.00 99 TYR A O 1
ATOM 785 N N . LEU A 1 100 ? -2.935 -3.991 -7.495 1.00 95.88 100 LEU A N 1
ATOM 786 C CA . LEU A 1 100 ? -3.798 -2.883 -7.895 1.00 95.88 100 LEU A CA 1
ATOM 787 C C . LEU A 1 100 ? -5.232 -3.061 -7.377 1.00 95.88 100 LEU A C 1
ATOM 789 O O . LEU A 1 100 ? -5.781 -2.142 -6.774 1.00 95.88 100 LEU A O 1
ATOM 793 N N . SER A 1 101 ? -5.805 -4.260 -7.523 1.00 96.25 101 SER A N 1
ATOM 794 C CA . SER A 1 101 ? -7.145 -4.562 -7.010 1.00 96.25 101 SER A CA 1
ATOM 795 C C . SER A 1 101 ? -7.218 -4.477 -5.486 1.00 96.25 101 SER A C 1
ATOM 797 O O . SER A 1 101 ? -8.189 -3.948 -4.953 1.00 96.25 101 SER A O 1
ATOM 799 N N . ALA A 1 102 ? -6.187 -4.944 -4.773 1.00 97.44 102 ALA A N 1
ATOM 800 C CA . ALA A 1 102 ? -6.130 -4.844 -3.315 1.00 97.44 102 ALA A CA 1
ATOM 801 C C . ALA A 1 102 ? -6.054 -3.380 -2.840 1.00 97.44 102 ALA A C 1
ATOM 803 O O . ALA A 1 102 ? -6.750 -3.000 -1.896 1.00 97.44 102 ALA A O 1
ATOM 804 N N . LEU A 1 103 ? -5.259 -2.550 -3.525 1.00 97.50 103 LEU A N 1
ATOM 805 C CA . LEU A 1 103 ? -5.132 -1.114 -3.262 1.00 97.50 103 LEU A CA 1
ATOM 806 C C . LEU A 1 103 ? -6.449 -0.367 -3.509 1.00 97.50 103 LEU A C 1
ATOM 808 O O . LEU A 1 103 ? -6.838 0.474 -2.702 1.00 97.50 103 LEU A O 1
ATOM 812 N N . HIS A 1 104 ? -7.174 -0.682 -4.586 1.00 96.62 104 HIS A N 1
ATOM 813 C CA . HIS A 1 104 ? -8.506 -0.107 -4.805 1.00 96.62 104 HIS A CA 1
ATOM 814 C C . HIS A 1 104 ? -9.504 -0.551 -3.735 1.00 96.62 104 HIS A C 1
ATOM 816 O O . HIS A 1 104 ? -10.270 0.280 -3.247 1.00 96.62 104 HIS A O 1
ATOM 822 N N . ALA A 1 105 ? -9.480 -1.830 -3.349 1.00 97.06 105 ALA A N 1
ATOM 823 C CA . ALA A 1 105 ? -10.411 -2.386 -2.374 1.00 97.06 105 ALA A CA 1
ATOM 824 C C . ALA A 1 105 ? -10.285 -1.715 -0.999 1.00 97.06 105 ALA A C 1
ATOM 826 O O . ALA A 1 105 ? -11.292 -1.276 -0.453 1.00 97.06 105 ALA A O 1
ATOM 827 N N . ILE A 1 106 ? -9.067 -1.552 -0.465 1.00 97.12 106 ILE A N 1
ATOM 828 C CA . ILE A 1 106 ? -8.891 -0.906 0.848 1.00 97.12 106 ILE A CA 1
ATOM 829 C C . ILE A 1 106 ? -9.331 0.564 0.832 1.00 97.12 106 ILE A C 1
ATOM 831 O O . ILE A 1 106 ? -9.918 1.043 1.796 1.00 97.12 106 ILE A O 1
ATOM 835 N N . VAL A 1 107 ? -9.094 1.281 -0.273 1.00 96.00 107 VAL A N 1
ATOM 836 C CA . VAL A 1 107 ? -9.537 2.675 -0.421 1.00 96.00 107 VAL A CA 1
ATOM 837 C C . VAL A 1 107 ? -11.061 2.756 -0.450 1.00 96.00 107 VAL A C 1
ATOM 839 O O . VAL A 1 107 ? -11.629 3.687 0.116 1.00 96.00 107 VAL A O 1
ATOM 842 N N . ALA A 1 108 ? -11.728 1.810 -1.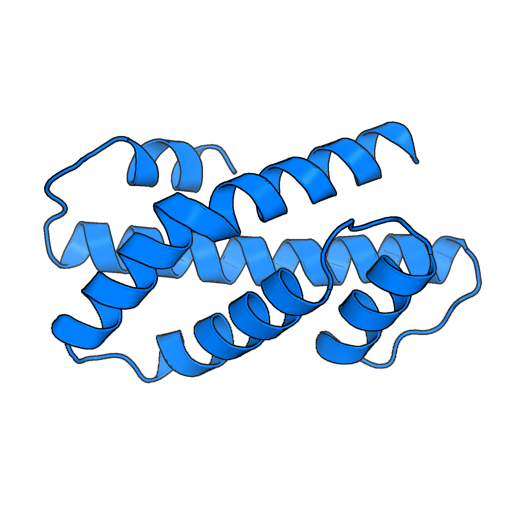113 1.00 96.25 108 ALA A N 1
ATOM 843 C CA . ALA A 1 108 ? -13.183 1.741 -1.125 1.00 96.25 108 ALA A CA 1
ATOM 844 C C . ALA A 1 108 ? -13.740 1.4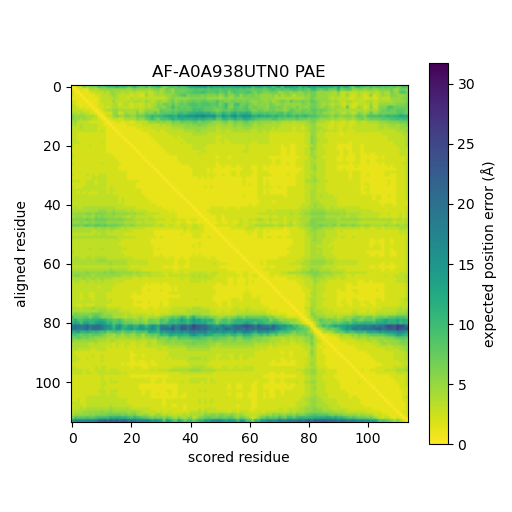36 0.274 1.00 96.25 108 ALA A C 1
ATOM 846 O O . ALA A 1 108 ? -14.637 2.139 0.727 1.00 96.25 108 ALA A O 1
ATOM 847 N N . GLU A 1 109 ? -13.168 0.454 0.975 1.00 96.88 109 GLU A N 1
ATOM 848 C CA . GLU A 1 109 ? -13.586 0.078 2.331 1.00 96.88 109 GLU A CA 1
ATOM 849 C C . GLU A 1 109 ? -13.409 1.220 3.336 1.00 96.88 109 GLU A C 1
ATOM 851 O O . GLU A 1 109 ? -14.326 1.503 4.102 1.00 96.88 109 GLU A O 1
ATOM 856 N N . LEU A 1 110 ? -12.270 1.919 3.311 1.00 95.12 110 LEU A N 1
ATOM 857 C CA . LEU A 1 110 ? -12.025 3.056 4.202 1.00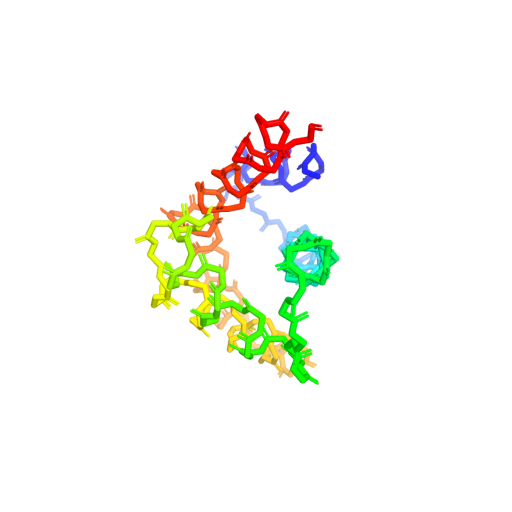 95.12 110 LEU A CA 1
ATOM 858 C C . LEU A 1 110 ? -13.030 4.193 3.972 1.00 95.12 110 LEU A C 1
ATOM 860 O O . LEU A 1 110 ? -13.570 4.712 4.938 1.00 95.12 110 LEU A O 1
ATOM 864 N N . LYS A 1 111 ? -13.362 4.513 2.714 1.00 93.00 111 LYS A N 1
ATOM 865 C CA . LYS A 1 111 ? -14.365 5.546 2.382 1.00 93.00 111 LYS A CA 1
ATOM 866 C C . LYS A 1 111 ? -15.782 5.206 2.835 1.00 93.00 111 LYS A C 1
ATOM 868 O O . LYS A 1 111 ? -16.595 6.103 3.010 1.00 93.00 111 LYS A O 1
ATOM 873 N N . VAL A 1 112 ? -16.110 3.919 2.931 1.00 93.12 112 VAL A N 1
ATOM 874 C CA . VAL A 1 112 ? -17.426 3.457 3.403 1.00 93.12 112 VAL A CA 1
ATOM 875 C C . VAL A 1 112 ? -17.515 3.508 4.931 1.00 93.12 112 VAL A C 1
ATOM 877 O O . VAL A 1 112 ? -18.615 3.539 5.476 1.00 93.12 112 VAL A O 1
ATOM 880 N N . ARG A 1 113 ? -16.368 3.484 5.618 1.00 86.62 113 ARG A N 1
ATOM 881 C CA . ARG A 1 113 ? -16.256 3.358 7.078 1.00 86.62 113 ARG A CA 1
ATOM 882 C C . ARG A 1 113 ? -15.796 4.644 7.780 1.00 86.62 113 ARG A C 1
ATOM 884 O O . ARG A 1 113 ? -15.582 4.586 8.991 1.00 86.62 113 ARG A O 1
ATOM 891 N N . GLU A 1 114 ? -15.623 5.740 7.037 1.00 67.25 114 GLU A N 1
ATOM 892 C CA . GLU A 1 114 ? -15.582 7.126 7.547 1.00 67.25 114 GLU A CA 1
ATOM 893 C C . GLU A 1 114 ? -16.987 7.603 7.938 1.00 67.25 114 GLU A C 1
ATOM 895 O O . GLU A 1 114 ? -17.096 8.281 8.985 1.00 67.25 114 GLU A O 1
#

Secondary structure (DSSP, 8-state):
-HHHHHHTT-SS--HHHHHHHHHHHHHHHHHHHHHHHHHHHHTT----SHHHHHHHHHHTTSSS-HHHHHHHHHHHHHHTT---HHHHHHHHHHIIIIIHHHHHHHHHHHHH--

Nearest PDB structures (foldseek):
  8xeh-assembly1_D  TM=9.498E-01  e=6.014E-07  Legionella pneumophila
  8xdj-assembly1_C  TM=9.612E-01  e=1.692E-06  Legionella pneumophila
  1wwp-assembly1_B  TM=9.340E-01  e=2.573E-05  Thermus thermophilus HB8
  2ywa-assembly2_C  TM=8.980E-01  e=2.573E-05  Thermus thermophilus HB8
  1jog-assembly2_C  TM=7.992E-01  e=2.003E-03  Haemophilus influenzae

Mean predicted aligned error: 3.44 Å

Radius of gyration: 14.3 Å; Cα contacts (8 Å, |Δi|>4): 98; chains: 1; bounding box: 36×21×43 Å

Sequence (114 aa):
MQLLDSATRKQDLTELERAGLVQFFEIAVELSWKAAKDWLEAQGLQPAGPRDSLKMAYASGLIADGHVWLQALHDRNMATHTYDEASAAQLEMRIRTTYLSALHAIVAELKVRE

Foldseek 3Di:
DVLLVVLLVDDDDDPVSLLVNLVVLLVLLVVLLVLLQVVCVVVVDHQPDSLSSLVVCCVVVLFVDSVLSVVSVVLSVCSVVDP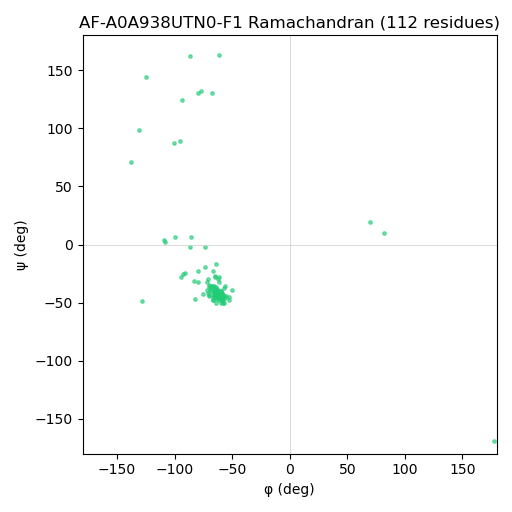DPVSSVVVSVCSNPRVVVRSVSNVVSSVVVD